Protein AF-A0A523EK03-F1 (afdb_monomer_lite)

Foldseek 3Di:
DVVVVVVLLVVLLVVCCVVPVLLSLLCCCCPVVVDDLVVSCVVSVHDSVVSVVSPVVSVVSSVCSSVVPPPDPPDPPDPPPDPPDDDDD

Sequence (89 aa):
MARALARAYVRAIFKLRARNERLSRTVECRFFAGLSEQETAEALGVSLRTAQRNWMRTRAWIRSELSGRRASKTAENRGQTDLTTKRKR

Structure (mmCIF, N/CA/C/O backbone):
data_AF-A0A523EK03-F1
#
_entry.id   AF-A0A523EK03-F1
#
loop_
_atom_site.group_PDB
_atom_site.id
_atom_site.type_symbol
_atom_site.label_atom_id
_atom_site.label_alt_id
_atom_site.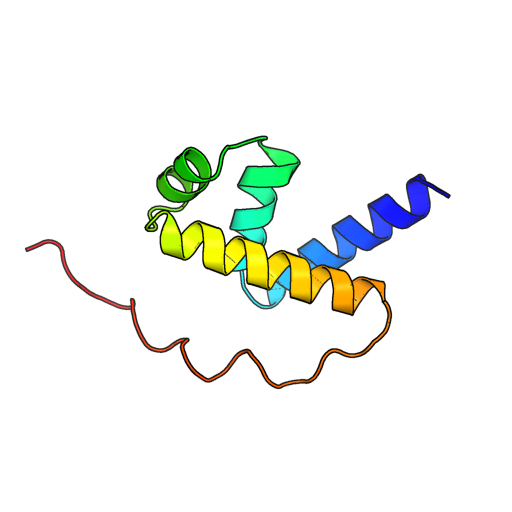label_comp_id
_atom_site.label_asym_id
_atom_site.label_entity_id
_atom_site.label_seq_id
_atom_site.pdbx_PDB_ins_code
_atom_site.Cartn_x
_atom_site.Cartn_y
_atom_site.Cartn_z
_atom_site.occupancy
_atom_site.B_iso_or_equiv
_atom_site.auth_seq_id
_atom_site.auth_comp_id
_atom_site.auth_asym_id
_atom_site.auth_atom_id
_atom_site.pdbx_PDB_model_num
ATOM 1 N N . MET A 1 1 ? 13.015 14.155 -13.519 1.00 60.72 1 MET A N 1
ATOM 2 C CA . MET A 1 1 ? 13.126 12.928 -12.691 1.00 60.72 1 MET A CA 1
ATOM 3 C C . MET A 1 1 ? 11.852 12.621 -11.888 1.00 60.72 1 MET A C 1
ATOM 5 O O . MET A 1 1 ? 11.277 11.560 -12.101 1.00 60.72 1 MET A O 1
ATOM 9 N N . ALA A 1 2 ? 11.327 13.539 -11.063 1.00 63.62 2 ALA A N 1
ATOM 10 C CA . ALA A 1 2 ? 10.150 13.290 -10.202 1.00 63.62 2 ALA A CA 1
ATOM 11 C C . ALA A 1 2 ? 8.877 12.786 -10.930 1.00 63.62 2 ALA A C 1
ATOM 13 O O . ALA A 1 2 ? 8.248 11.824 -10.491 1.00 63.62 2 ALA A O 1
ATOM 14 N N . ARG A 1 3 ? 8.538 13.349 -12.103 1.00 74.94 3 ARG A N 1
ATOM 15 C CA . ARG A 1 3 ? 7.392 12.895 -12.926 1.00 74.94 3 ARG A CA 1
ATOM 16 C C . ARG A 1 3 ? 7.497 11.433 -13.391 1.00 74.94 3 ARG A C 1
ATOM 18 O O . ARG A 1 3 ? 6.476 10.775 -13.563 1.00 74.94 3 ARG A O 1
ATOM 25 N N . ALA A 1 4 ? 8.707 10.917 -13.614 1.00 75.19 4 ALA A N 1
ATOM 26 C CA . ALA A 1 4 ? 8.906 9.543 -14.078 1.00 75.19 4 ALA A CA 1
ATOM 27 C C . ALA A 1 4 ? 8.698 8.523 -12.946 1.00 75.19 4 ALA A C 1
ATOM 29 O O . ALA A 1 4 ? 8.054 7.496 -13.162 1.00 75.19 4 ALA A O 1
ATOM 30 N N . LEU A 1 5 ? 9.168 8.850 -11.738 1.00 72.62 5 LEU A N 1
ATOM 31 C CA . LEU A 1 5 ? 8.995 8.020 -10.544 1.00 72.62 5 LEU A CA 1
ATOM 32 C C . LEU A 1 5 ? 7.526 7.934 -10.120 1.00 72.62 5 LEU A C 1
ATOM 34 O O . LEU A 1 5 ? 7.034 6.837 -9.865 1.00 72.62 5 LEU A O 1
ATOM 38 N N . ALA A 1 6 ? 6.796 9.055 -10.151 1.00 80.44 6 ALA A N 1
ATOM 39 C CA . ALA A 1 6 ? 5.363 9.070 -9.855 1.00 80.44 6 ALA A CA 1
ATOM 40 C C . ALA A 1 6 ? 4.566 8.157 -10.807 1.00 80.44 6 ALA A C 1
ATOM 42 O O . ALA A 1 6 ? 3.766 7.335 -10.365 1.00 80.44 6 ALA A O 1
ATOM 43 N N . ARG A 1 7 ? 4.844 8.213 -12.119 1.00 84.88 7 ARG A N 1
ATOM 44 C CA . ARG A 1 7 ? 4.204 7.321 -13.106 1.00 84.88 7 ARG A CA 1
ATOM 45 C C . ARG A 1 7 ? 4.556 5.849 -12.897 1.00 84.88 7 ARG A C 1
ATOM 47 O O . ARG A 1 7 ? 3.717 4.980 -13.122 1.00 84.88 7 ARG A O 1
ATOM 54 N N . ALA A 1 8 ? 5.796 5.546 -12.518 1.00 84.69 8 ALA A N 1
ATOM 55 C CA . ALA A 1 8 ? 6.202 4.177 -12.210 1.00 84.69 8 ALA A CA 1
ATOM 56 C C . ALA A 1 8 ? 5.454 3.640 -10.978 1.00 84.69 8 ALA A C 1
ATOM 58 O O . ALA A 1 8 ? 4.951 2.520 -11.014 1.00 84.69 8 ALA A O 1
ATOM 59 N N . TYR A 1 9 ? 5.299 4.469 -9.945 1.00 85.06 9 TYR A N 1
ATOM 60 C CA . TYR A 1 9 ? 4.579 4.125 -8.721 1.00 85.06 9 TYR A CA 1
ATOM 61 C C . TYR A 1 9 ? 3.088 3.862 -8.973 1.00 85.06 9 TYR A C 1
ATOM 63 O O . TYR A 1 9 ? 2.576 2.810 -8.597 1.00 85.06 9 TYR A O 1
ATOM 71 N N . VAL A 1 10 ? 2.412 4.760 -9.699 1.00 87.25 10 VAL A N 1
ATOM 72 C CA . VAL A 1 10 ? 0.998 4.590 -10.079 1.00 87.25 10 VAL A CA 1
ATOM 73 C C . VAL A 1 10 ? 0.797 3.290 -10.866 1.00 87.25 10 VAL A C 1
ATOM 75 O O . VAL A 1 10 ? -0.092 2.504 -10.547 1.00 87.25 10 VAL A O 1
ATOM 78 N N . ARG A 1 11 ? 1.667 2.994 -11.843 1.00 89.81 11 ARG A N 1
ATOM 79 C CA . ARG A 1 11 ? 1.602 1.733 -12.603 1.00 89.81 11 ARG A CA 1
ATOM 80 C C . ARG A 1 11 ? 1.815 0.497 -11.730 1.00 89.81 11 ARG A C 1
ATOM 82 O O . ARG A 1 11 ? 1.121 -0.498 -11.929 1.00 89.81 11 ARG A O 1
ATOM 89 N N . ALA A 1 12 ? 2.739 0.550 -10.771 1.00 88.69 12 ALA A N 1
ATOM 90 C CA . ALA A 1 12 ? 2.947 -0.546 -9.830 1.00 88.69 12 ALA A CA 1
ATOM 91 C C . ALA A 1 12 ? 1.677 -0.804 -9.000 1.00 88.69 12 ALA A C 1
ATOM 93 O O . ALA A 1 12 ? 1.254 -1.949 -8.880 1.00 88.69 12 ALA A O 1
ATOM 94 N N . ILE A 1 13 ? 1.008 0.243 -8.508 1.00 88.25 13 ILE A N 1
ATOM 95 C CA . ILE A 1 13 ? -0.253 0.098 -7.762 1.00 88.25 13 ILE A CA 1
ATOM 96 C C . ILE A 1 13 ? -1.352 -0.527 -8.627 1.00 88.25 13 ILE A C 1
ATOM 98 O O . ILE A 1 13 ? -2.040 -1.431 -8.160 1.00 88.25 13 ILE A O 1
ATOM 102 N N . PHE A 1 14 ? -1.495 -0.115 -9.891 1.00 89.88 14 PHE A N 1
ATOM 103 C CA . PHE A 1 14 ? -2.476 -0.724 -10.798 1.00 89.88 14 PHE A CA 1
ATOM 104 C C . PHE A 1 14 ? -2.225 -2.222 -11.012 1.00 89.88 14 PHE A C 1
ATOM 106 O O . PHE A 1 14 ? -3.158 -3.023 -10.951 1.00 89.88 14 PHE A O 1
ATOM 113 N N . LYS A 1 15 ? -0.962 -2.626 -11.192 1.00 89.00 15 LYS A N 1
ATOM 114 C CA . LYS A 1 15 ? -0.588 -4.046 -11.276 1.00 89.00 15 LYS A CA 1
ATOM 115 C C . LYS A 1 15 ? -0.858 -4.795 -9.969 1.00 89.00 15 LYS A C 1
ATOM 117 O O . LYS A 1 15 ? -1.320 -5.933 -10.002 1.00 89.00 15 LYS A O 1
ATOM 122 N N . LEU A 1 16 ? -0.599 -4.161 -8.825 1.00 87.56 16 LEU A N 1
ATOM 123 C CA . LEU A 1 16 ? -0.904 -4.735 -7.519 1.00 87.56 16 LEU A CA 1
ATOM 124 C C . LEU A 1 16 ? -2.408 -4.937 -7.340 1.00 87.56 16 LEU A C 1
ATOM 126 O O . LEU A 1 16 ? -2.806 -5.993 -6.871 1.00 87.56 16 LEU A O 1
ATOM 130 N N . ARG A 1 17 ? -3.238 -3.973 -7.750 1.00 89.44 17 ARG A N 1
ATOM 131 C CA . ARG A 1 17 ? -4.704 -4.065 -7.683 1.00 89.44 17 ARG A CA 1
ATOM 132 C C . ARG A 1 17 ? -5.233 -5.255 -8.483 1.00 89.44 17 ARG A C 1
ATOM 134 O O . ARG A 1 17 ? -6.086 -5.977 -7.983 1.00 89.44 17 ARG A O 1
ATOM 141 N N . ALA A 1 18 ? -4.680 -5.503 -9.673 1.00 88.62 18 ALA A N 1
ATOM 142 C CA . ALA A 1 18 ? -5.037 -6.665 -10.492 1.00 88.62 18 ALA A CA 1
ATOM 143 C C . ALA A 1 18 ? -4.656 -8.010 -9.843 1.00 88.62 18 ALA A C 1
ATOM 145 O O . ALA A 1 18 ? -5.268 -9.033 -10.134 1.00 88.62 18 ALA A O 1
ATOM 146 N N . ARG A 1 19 ? -3.643 -8.020 -8.970 1.00 87.94 19 ARG A N 1
ATOM 147 C CA . ARG A 1 19 ? -3.130 -9.230 -8.315 1.00 87.94 19 ARG A CA 1
ATOM 148 C C . ARG A 1 19 ? -3.737 -9.468 -6.933 1.00 87.94 19 ARG A C 1
ATOM 150 O O . ARG A 1 19 ? -4.025 -10.601 -6.567 1.00 87.94 19 ARG A O 1
ATOM 157 N N . ASN A 1 20 ? -3.884 -8.409 -6.143 1.00 86.62 20 ASN A N 1
ATOM 158 C CA . ASN A 1 20 ? -4.397 -8.443 -4.784 1.00 86.62 20 ASN A CA 1
ATOM 159 C C . ASN A 1 20 ? -5.037 -7.098 -4.408 1.00 86.62 20 ASN A C 1
ATOM 161 O O . ASN A 1 20 ? -4.374 -6.163 -3.949 1.00 86.62 20 ASN A O 1
ATOM 165 N N . GLU A 1 21 ? -6.358 -7.037 -4.543 1.00 86.38 21 GLU A N 1
ATOM 166 C CA . GLU A 1 21 ? -7.150 -5.840 -4.254 1.00 86.38 21 GLU A CA 1
ATOM 167 C C . GLU A 1 21 ? -7.029 -5.371 -2.789 1.00 86.38 21 GLU A C 1
ATOM 169 O O . GLU A 1 21 ? -7.033 -4.174 -2.500 1.00 86.38 21 GLU A O 1
ATOM 174 N N . ARG A 1 22 ? -6.855 -6.290 -1.829 1.00 86.12 22 ARG A N 1
ATOM 175 C CA . ARG A 1 22 ? -6.716 -5.919 -0.406 1.00 86.12 22 ARG A CA 1
ATOM 176 C C . ARG A 1 22 ? -5.427 -5.134 -0.149 1.00 86.12 22 ARG A C 1
ATOM 178 O O . ARG A 1 22 ? -5.416 -4.182 0.635 1.00 86.12 22 ARG A O 1
ATOM 185 N N . LEU A 1 23 ? -4.339 -5.521 -0.814 1.00 87.75 23 LEU A N 1
ATOM 186 C CA . LEU A 1 23 ? -3.048 -4.843 -0.701 1.00 87.75 23 LEU A CA 1
ATOM 187 C C . LEU A 1 23 ? -3.057 -3.469 -1.380 1.00 87.75 23 LEU A C 1
ATOM 189 O O . LEU A 1 23 ? -2.439 -2.541 -0.849 1.00 87.75 23 LEU A O 1
ATOM 193 N N . SER A 1 24 ? -3.778 -3.316 -2.498 1.00 90.50 24 SER A N 1
ATOM 194 C CA . SER A 1 24 ? -3.923 -2.016 -3.165 1.00 90.50 24 SER A CA 1
ATOM 195 C C . SER A 1 24 ? -4.753 -1.041 -2.334 1.00 90.50 24 SER A C 1
ATOM 197 O O . SER A 1 24 ? -4.307 0.083 -2.122 1.00 90.50 24 SER A O 1
ATOM 199 N N . ARG A 1 25 ? -5.886 -1.478 -1.764 1.00 89.00 25 ARG A N 1
ATOM 200 C CA . ARG A 1 25 ? -6.704 -0.618 -0.889 1.00 89.00 25 ARG A CA 1
ATOM 201 C C . ARG A 1 25 ? -5.932 -0.127 0.340 1.00 89.00 25 ARG A C 1
ATOM 203 O O . ARG A 1 25 ? -6.091 1.015 0.746 1.00 89.00 25 ARG A O 1
ATOM 210 N N . THR A 1 26 ? -5.024 -0.943 0.885 1.00 91.62 26 THR A N 1
ATOM 211 C CA . THR A 1 26 ? -4.158 -0.527 2.009 1.00 91.62 26 THR A CA 1
ATOM 212 C C . THR A 1 26 ? -3.230 0.637 1.626 1.00 91.62 26 THR A C 1
ATOM 214 O O . THR A 1 26 ? -3.006 1.536 2.434 1.00 91.62 26 THR A O 1
ATOM 217 N N . VAL A 1 27 ? -2.695 0.653 0.399 1.00 90.88 27 VAL A N 1
ATOM 218 C CA . VAL A 1 27 ? -1.929 1.808 -0.113 1.00 90.88 27 VAL A CA 1
ATOM 219 C C . VAL A 1 27 ? -2.833 2.998 -0.346 1.00 90.88 27 VAL A C 1
ATOM 221 O O . VAL A 1 27 ? -2.446 4.108 -0.006 1.00 90.88 27 VAL A O 1
ATOM 224 N N . GLU A 1 28 ? -4.021 2.780 -0.903 1.00 89.31 28 GLU A N 1
ATOM 225 C CA . GLU A 1 28 ? -4.955 3.866 -1.181 1.00 89.31 28 GLU A CA 1
ATOM 226 C C . GLU A 1 28 ? -5.337 4.620 0.097 1.00 89.31 28 GLU A C 1
ATOM 228 O O . GLU A 1 28 ? -5.191 5.840 0.152 1.00 89.31 28 GLU A O 1
ATOM 233 N N . CYS A 1 29 ? -5.674 3.895 1.165 1.00 88.81 29 CYS A N 1
ATOM 234 C CA . CYS A 1 29 ? -5.945 4.477 2.476 1.00 88.81 29 CYS A CA 1
ATOM 235 C C . CYS A 1 29 ? -4.752 5.277 3.030 1.00 88.81 29 CYS A C 1
ATOM 237 O O . CYS A 1 29 ? -4.915 6.415 3.459 1.00 88.81 29 CYS A O 1
ATOM 239 N N . ARG A 1 30 ? -3.538 4.716 3.003 1.00 86.44 30 ARG A N 1
ATOM 240 C CA . ARG A 1 30 ? -2.379 5.339 3.669 1.00 86.44 30 ARG A CA 1
ATOM 241 C C . ARG A 1 30 ? -1.729 6.462 2.875 1.00 86.44 30 ARG A C 1
ATOM 243 O O . ARG A 1 30 ? -1.280 7.439 3.457 1.00 86.44 30 ARG A O 1
ATOM 250 N N . PHE A 1 31 ? -1.613 6.295 1.562 1.00 83.31 31 PHE A N 1
ATOM 251 C CA . PHE A 1 31 ? -0.876 7.221 0.702 1.00 83.31 31 PHE A CA 1
ATOM 252 C C . PHE A 1 31 ? -1.775 8.248 0.023 1.00 83.31 31 PHE A C 1
ATOM 254 O O . PHE A 1 31 ? -1.343 9.384 -0.137 1.00 83.31 31 PHE A O 1
ATOM 261 N N . PHE A 1 32 ? -2.992 7.873 -0.386 1.00 82.81 32 PHE A N 1
ATOM 262 C CA . PHE A 1 32 ? -3.898 8.810 -1.057 1.00 82.81 32 PHE A CA 1
ATOM 263 C C . PHE A 1 32 ? -4.875 9.467 -0.086 1.00 82.81 32 PHE A C 1
ATOM 265 O O . PHE A 1 32 ? -5.087 10.669 -0.187 1.00 82.81 32 PHE A O 1
ATOM 272 N N . ALA A 1 33 ? -5.429 8.716 0.869 1.00 88.69 33 ALA A N 1
ATOM 273 C CA . ALA A 1 33 ? -6.348 9.271 1.865 1.00 88.69 33 ALA A CA 1
ATOM 274 C C . ALA A 1 33 ? -5.649 9.794 3.136 1.00 88.69 33 ALA A C 1
ATOM 276 O O . ALA A 1 33 ? -6.297 10.426 3.961 1.00 88.69 33 ALA A O 1
ATOM 277 N N . GLY A 1 34 ? -4.340 9.558 3.297 1.00 91.69 34 GLY A N 1
ATOM 278 C CA . GLY A 1 34 ? -3.563 10.054 4.441 1.00 91.69 34 GLY A CA 1
ATOM 279 C C . GLY A 1 34 ? -3.910 9.401 5.784 1.00 91.69 34 GLY A C 1
ATOM 280 O O . GLY A 1 34 ? -3.587 9.961 6.826 1.00 91.69 34 GLY A O 1
ATOM 281 N N . LEU A 1 35 ? -4.558 8.232 5.772 1.00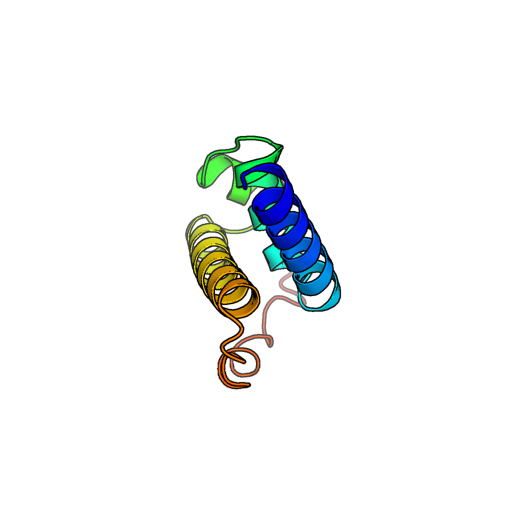 90.88 35 LEU A N 1
ATOM 282 C CA . LEU A 1 35 ? -5.045 7.563 6.979 1.00 90.88 35 LEU A CA 1
ATOM 283 C C . LEU A 1 35 ? -3.915 6.912 7.790 1.00 90.88 35 LEU A C 1
ATOM 285 O O . LEU A 1 35 ? -2.985 6.297 7.246 1.00 90.88 35 LEU A O 1
ATOM 289 N N . SER A 1 36 ? -4.055 6.956 9.115 1.00 92.31 36 SER A N 1
ATOM 290 C CA . SER A 1 36 ? -3.226 6.210 10.067 1.00 92.31 36 SER A CA 1
ATOM 291 C C . SER A 1 36 ? -3.426 4.690 9.943 1.00 92.31 36 SER A C 1
ATOM 293 O O . SER A 1 36 ? -4.230 4.194 9.151 1.00 92.31 36 SER A O 1
ATOM 295 N N . GLU A 1 37 ? -2.640 3.892 10.679 1.00 88.75 37 GLU A N 1
ATOM 296 C CA . GLU A 1 37 ? -2.771 2.421 10.636 1.00 88.75 37 GLU A CA 1
ATOM 297 C C . GLU A 1 37 ? -4.100 1.947 11.219 1.00 88.75 37 GLU A C 1
ATOM 299 O O . GLU A 1 37 ? -4.713 1.035 10.663 1.00 88.75 37 GLU A O 1
ATOM 304 N N . GLN A 1 38 ? -4.542 2.590 12.297 1.00 90.75 38 GLN A N 1
ATOM 305 C CA . GLN A 1 38 ? -5.815 2.345 12.960 1.00 90.75 38 GLN A CA 1
ATOM 306 C C . GLN A 1 38 ? -6.981 2.693 12.035 1.00 90.75 38 GLN A C 1
ATOM 308 O O . GLN A 1 38 ? -7.793 1.822 11.740 1.00 90.75 38 GLN A O 1
ATOM 313 N N . GLU A 1 39 ? -6.995 3.900 11.469 1.00 91.62 39 GLU A N 1
ATOM 314 C CA . GLU A 1 39 ? -8.051 4.325 10.539 1.00 91.62 39 GLU A CA 1
ATOM 315 C C . GLU A 1 39 ? -8.066 3.473 9.264 1.00 91.62 39 GLU A C 1
ATOM 317 O O . GLU A 1 39 ? -9.122 3.142 8.738 1.00 91.62 39 GLU A O 1
ATOM 322 N N . THR A 1 40 ? -6.896 3.049 8.773 1.00 92.06 40 THR A N 1
ATOM 323 C CA . THR A 1 40 ? -6.817 2.108 7.645 1.00 92.06 40 THR A CA 1
ATOM 324 C C . THR A 1 40 ? -7.414 0.749 8.015 1.00 92.06 40 THR A C 1
ATOM 326 O O . THR A 1 40 ? -8.081 0.123 7.194 1.00 92.06 40 THR A O 1
ATOM 329 N N . ALA A 1 41 ? -7.168 0.260 9.230 1.00 91.00 41 ALA A N 1
ATOM 330 C CA . ALA A 1 41 ? -7.724 -1.003 9.700 1.00 91.00 41 ALA A CA 1
ATOM 331 C C . ALA A 1 41 ? -9.256 -0.932 9.799 1.00 91.00 41 ALA A C 1
ATOM 333 O O . ALA A 1 41 ? -9.940 -1.826 9.299 1.00 91.00 41 ALA A O 1
ATOM 334 N N . GLU A 1 42 ? -9.777 0.165 10.350 1.00 92.44 42 GLU A N 1
ATOM 335 C CA . GLU A 1 42 ? -11.210 0.455 10.439 1.00 92.44 42 GLU A CA 1
ATOM 336 C C . GLU A 1 42 ? -11.853 0.581 9.053 1.00 92.44 42 GLU A C 1
ATOM 338 O O . GLU A 1 42 ? -12.816 -0.126 8.759 1.00 92.44 42 GLU A O 1
ATOM 343 N N . ALA A 1 43 ? -11.267 1.382 8.157 1.00 90.38 43 ALA A N 1
ATOM 344 C CA . ALA A 1 43 ? -11.761 1.584 6.794 1.00 90.38 43 ALA A CA 1
ATOM 345 C C . ALA A 1 43 ? -11.789 0.288 5.964 1.00 90.38 43 ALA A C 1
ATOM 347 O O . ALA A 1 43 ? -12.631 0.122 5.081 1.00 90.38 43 ALA A O 1
ATOM 348 N N . LEU A 1 44 ? -10.869 -0.644 6.233 1.00 88.69 44 LEU A N 1
ATOM 349 C CA . LEU A 1 44 ? -10.799 -1.939 5.553 1.00 88.69 44 LEU A CA 1
ATOM 350 C C . LEU A 1 44 ? -11.560 -3.058 6.282 1.00 88.69 44 LEU A C 1
ATOM 352 O O . LEU A 1 44 ? -11.636 -4.167 5.747 1.00 88.69 44 LEU A O 1
ATOM 356 N N . GLY A 1 45 ? -12.098 -2.804 7.479 1.00 89.50 45 GLY A N 1
ATOM 357 C CA . GLY A 1 45 ? -12.772 -3.811 8.301 1.00 89.50 45 GLY A CA 1
ATOM 358 C C . GLY A 1 45 ? -11.854 -4.9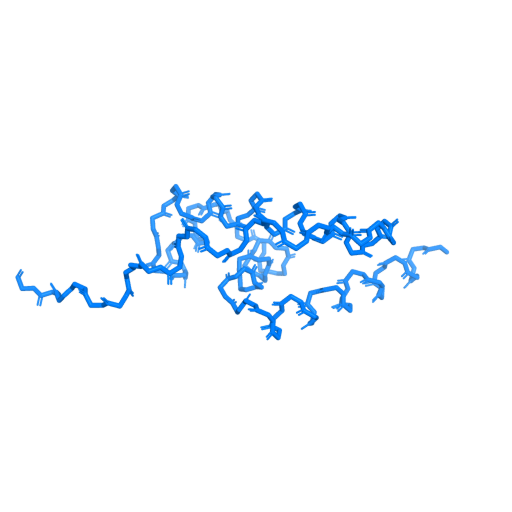63 8.731 1.00 89.50 45 GLY A C 1
ATOM 359 O O . GLY A 1 45 ? -12.289 -6.113 8.795 1.00 89.50 45 GLY A O 1
ATOM 360 N N . VAL A 1 46 ? -10.570 -4.685 8.976 1.00 88.94 46 VAL A N 1
ATOM 361 C CA . VAL A 1 46 ? -9.564 -5.680 9.389 1.00 88.94 46 VAL A CA 1
ATOM 362 C C . VAL A 1 46 ? -8.929 -5.302 10.723 1.00 88.94 46 VAL A C 1
ATOM 364 O O . VAL A 1 46 ? -8.995 -4.161 11.159 1.00 88.94 46 VAL A O 1
ATOM 367 N N . SER A 1 47 ? -8.254 -6.248 11.381 1.00 91.94 47 SER A N 1
ATOM 368 C CA . SER A 1 47 ? -7.480 -5.921 12.583 1.00 91.94 47 SER A CA 1
ATOM 369 C C . SER A 1 47 ? -6.259 -5.055 12.254 1.00 91.94 47 SER A C 1
ATOM 371 O O . SER A 1 47 ? -5.651 -5.213 11.191 1.00 91.94 47 SER A O 1
ATOM 373 N N . LEU A 1 48 ? -5.829 -4.215 13.203 1.00 90.75 48 LEU A N 1
ATOM 374 C CA . LEU A 1 48 ? -4.622 -3.384 13.080 1.00 90.75 48 LEU A CA 1
ATOM 375 C C . LEU A 1 48 ? -3.394 -4.202 12.649 1.00 90.75 48 LEU A C 1
ATOM 377 O O . LEU A 1 48 ? -2.699 -3.853 11.697 1.00 90.75 48 LEU A O 1
ATOM 381 N N . ARG A 1 49 ? -3.193 -5.370 13.272 1.00 88.88 49 ARG A N 1
ATOM 382 C CA . ARG A 1 49 ? -2.128 -6.322 12.915 1.00 88.88 49 ARG A CA 1
ATOM 383 C C . ARG A 1 49 ? -2.205 -6.769 11.449 1.00 88.88 49 ARG A C 1
ATOM 385 O O . ARG A 1 49 ? -1.176 -6.955 10.799 1.00 88.88 49 ARG A O 1
ATOM 392 N N . THR A 1 50 ? -3.413 -6.957 10.918 1.00 87.81 50 THR A N 1
ATOM 393 C CA . THR A 1 50 ? -3.627 -7.337 9.514 1.00 87.81 50 THR A CA 1
ATOM 394 C C . THR A 1 50 ? -3.333 -6.170 8.577 1.00 87.81 50 THR A C 1
ATOM 396 O O . THR A 1 50 ? -2.644 -6.373 7.578 1.00 87.81 50 THR A O 1
ATOM 399 N N . ALA A 1 51 ? -3.778 -4.956 8.913 1.00 89.19 51 ALA A N 1
ATOM 400 C CA . ALA A 1 51 ? -3.475 -3.745 8.150 1.00 89.19 51 ALA A CA 1
ATOM 401 C C . ALA A 1 51 ? -1.960 -3.485 8.078 1.00 89.19 51 ALA A C 1
ATOM 403 O O . ALA A 1 51 ? -1.416 -3.299 6.990 1.00 89.19 51 ALA A O 1
ATOM 404 N N . GLN A 1 52 ? -1.252 -3.600 9.204 1.00 90.12 52 GLN A N 1
ATOM 405 C CA . GLN A 1 52 ? 0.211 -3.505 9.275 1.00 90.12 52 GLN A CA 1
ATOM 406 C C . GLN A 1 52 ? 0.908 -4.569 8.419 1.00 90.12 52 GLN A C 1
ATOM 408 O O . GLN A 1 52 ? 1.834 -4.272 7.660 1.00 90.12 52 GLN A O 1
ATOM 413 N N . ARG A 1 53 ? 0.449 -5.827 8.489 1.00 88.75 53 ARG A N 1
ATOM 414 C CA . ARG A 1 53 ? 1.008 -6.916 7.674 1.00 88.75 53 ARG A CA 1
ATOM 415 C C . ARG A 1 53 ? 0.790 -6.673 6.182 1.00 88.75 53 ARG A C 1
ATOM 417 O O . ARG A 1 53 ? 1.706 -6.901 5.390 1.00 88.75 53 ARG A O 1
ATOM 424 N N . ASN A 1 54 ? -0.400 -6.218 5.801 1.00 89.75 54 ASN A N 1
ATOM 425 C CA . ASN A 1 54 ? -0.713 -5.844 4.426 1.00 89.75 54 ASN A CA 1
ATOM 426 C C . ASN A 1 54 ? 0.192 -4.700 3.971 1.00 89.75 54 ASN A C 1
ATOM 428 O O . ASN A 1 54 ? 0.810 -4.799 2.917 1.00 89.75 54 ASN A O 1
ATOM 432 N N . TRP A 1 55 ? 0.370 -3.680 4.810 1.00 91.12 55 TRP A N 1
ATOM 433 C CA . TRP A 1 55 ? 1.246 -2.552 4.528 1.00 91.12 55 TRP A CA 1
ATOM 434 C C . TRP A 1 55 ? 2.695 -2.977 4.253 1.00 91.12 55 TRP A C 1
ATOM 436 O O . TRP A 1 55 ? 3.283 -2.579 3.243 1.00 91.12 55 TRP A O 1
ATOM 446 N N . MET A 1 56 ? 3.257 -3.849 5.095 1.00 90.50 56 MET A N 1
ATOM 447 C CA . MET A 1 56 ? 4.601 -4.399 4.883 1.00 90.50 56 MET A CA 1
ATOM 448 C C . MET A 1 56 ? 4.713 -5.172 3.564 1.00 90.50 56 MET A C 1
ATOM 450 O O . MET A 1 56 ? 5.655 -4.951 2.799 1.00 90.50 56 MET A O 1
ATOM 454 N N . ARG A 1 57 ? 3.741 -6.048 3.271 1.00 89.44 57 ARG A N 1
ATOM 455 C CA . ARG A 1 57 ? 3.707 -6.826 2.020 1.00 89.44 57 ARG A CA 1
ATOM 456 C C . ARG A 1 57 ? 3.629 -5.919 0.802 1.00 89.44 57 ARG A C 1
ATOM 458 O O . ARG A 1 57 ? 4.387 -6.110 -0.146 1.00 89.44 57 ARG A O 1
ATOM 465 N N . THR A 1 58 ? 2.771 -4.905 0.851 1.00 90.81 58 THR A N 1
ATOM 466 C CA . THR A 1 58 ? 2.617 -3.971 -0.255 1.00 90.81 58 THR A CA 1
ATOM 467 C C . THR A 1 58 ? 3.902 -3.189 -0.524 1.00 90.81 58 THR A C 1
ATOM 469 O O . THR A 1 58 ? 4.341 -3.117 -1.671 1.00 90.81 58 THR A O 1
ATOM 472 N N . ARG A 1 59 ? 4.560 -2.648 0.513 1.00 89.31 59 ARG A N 1
ATOM 473 C CA . ARG A 1 59 ? 5.838 -1.932 0.340 1.00 89.31 59 ARG A CA 1
ATOM 474 C C . ARG A 1 59 ? 6.921 -2.824 -0.263 1.00 89.31 59 ARG A C 1
ATOM 476 O O . ARG A 1 59 ? 7.645 -2.375 -1.150 1.00 89.31 59 ARG A O 1
ATOM 483 N N . ALA A 1 60 ? 7.030 -4.069 0.203 1.00 89.25 60 ALA A N 1
ATOM 484 C CA . ALA A 1 60 ? 7.997 -5.028 -0.325 1.00 89.25 60 ALA A CA 1
ATOM 485 C C . ALA A 1 60 ? 7.736 -5.336 -1.808 1.00 89.25 60 ALA A C 1
ATOM 487 O O . ALA A 1 60 ? 8.666 -5.320 -2.616 1.00 89.25 60 ALA A O 1
ATOM 488 N N . TRP A 1 61 ? 6.469 -5.542 -2.171 1.00 90.12 61 TRP A N 1
ATOM 489 C CA . TRP A 1 61 ? 6.066 -5.822 -3.545 1.00 90.12 61 TRP A CA 1
ATOM 490 C C . TRP A 1 61 ? 6.327 -4.631 -4.478 1.00 90.12 61 TRP A C 1
ATOM 492 O O . TRP A 1 61 ? 6.990 -4.792 -5.500 1.00 90.12 61 TRP A O 1
ATOM 502 N N . ILE A 1 62 ? 5.903 -3.417 -4.100 1.00 88.12 62 ILE A N 1
ATOM 503 C CA . ILE A 1 62 ? 6.115 -2.212 -4.922 1.00 88.12 62 ILE A CA 1
ATOM 504 C C . ILE A 1 62 ? 7.611 -1.952 -5.112 1.00 88.12 62 ILE A C 1
ATOM 506 O O . ILE A 1 62 ? 8.053 -1.641 -6.216 1.00 88.12 62 ILE A O 1
ATOM 510 N N . ARG A 1 63 ? 8.415 -2.111 -4.053 1.00 88.06 63 ARG A N 1
ATOM 511 C CA . ARG A 1 63 ? 9.871 -1.953 -4.146 1.00 88.06 63 ARG A CA 1
ATOM 512 C C . ARG A 1 63 ? 10.481 -2.948 -5.129 1.00 88.06 63 ARG A C 1
ATOM 514 O O . ARG A 1 63 ? 11.355 -2.560 -5.900 1.00 88.06 63 ARG A O 1
ATOM 521 N N . SER A 1 64 ? 10.029 -4.202 -5.118 1.00 87.31 64 SER A N 1
ATOM 522 C CA . SER A 1 64 ? 10.470 -5.185 -6.106 1.00 87.31 64 SER A CA 1
ATOM 523 C C . SER A 1 64 ? 10.110 -4.757 -7.523 1.00 87.31 64 SER A C 1
ATOM 525 O O . SER A 1 64 ? 11.005 -4.719 -8.367 1.00 87.31 64 SER A O 1
ATOM 527 N N . GLU A 1 65 ? 8.849 -4.396 -7.759 1.00 88.00 65 GLU A N 1
ATOM 528 C CA . GLU A 1 65 ? 8.349 -4.022 -9.082 1.00 88.00 65 GLU A CA 1
ATOM 529 C C . GLU A 1 65 ? 9.131 -2.831 -9.657 1.00 88.00 65 GLU A C 1
ATOM 531 O O . GLU A 1 65 ? 9.556 -2.852 -10.811 1.00 88.00 65 GLU A O 1
ATOM 536 N N . LEU A 1 66 ? 9.404 -1.817 -8.831 1.00 86.38 66 LEU A N 1
ATOM 537 C CA . LEU A 1 66 ? 10.177 -0.640 -9.235 1.00 86.38 66 LEU A CA 1
ATOM 538 C C . LEU A 1 66 ? 11.667 -0.932 -9.437 1.00 86.38 66 LEU A C 1
ATOM 540 O O . LEU A 1 66 ? 12.316 -0.265 -10.237 1.00 86.38 66 LEU A O 1
ATOM 544 N N . SER A 1 67 ? 12.221 -1.913 -8.723 1.00 84.50 67 SER A N 1
ATOM 545 C CA . SER A 1 67 ? 13.639 -2.272 -8.833 1.00 84.50 67 SER A CA 1
ATOM 546 C C . SER A 1 67 ? 13.973 -3.113 -10.071 1.00 84.50 67 SER A C 1
ATOM 548 O O . SER A 1 67 ? 15.135 -3.471 -10.248 1.00 84.50 67 SER A O 1
ATOM 550 N N . GLY A 1 68 ? 12.981 -3.511 -10.883 1.00 72.62 68 GLY A N 1
ATOM 551 C CA . GLY A 1 68 ? 13.161 -4.427 -12.023 1.00 72.62 68 GLY A CA 1
ATOM 552 C C . GLY A 1 68 ? 13.616 -5.840 -11.625 1.00 72.62 68 GLY A C 1
ATOM 553 O O . GLY A 1 68 ? 13.668 -6.756 -12.448 1.00 72.62 68 GLY A O 1
ATOM 554 N N . ARG A 1 69 ? 13.909 -6.048 -10.339 1.00 58.50 69 ARG A N 1
ATOM 555 C CA . ARG A 1 69 ? 14.162 -7.340 -9.733 1.00 58.50 69 ARG A CA 1
ATOM 556 C C . ARG A 1 69 ? 12.816 -8.044 -9.734 1.00 58.50 69 ARG A C 1
ATOM 558 O O . ARG A 1 69 ? 11.974 -7.724 -8.900 1.00 58.50 69 ARG A O 1
ATOM 565 N N . ARG A 1 70 ? 12.606 -8.960 -10.688 1.00 50.62 70 ARG A N 1
ATOM 566 C CA . ARG A 1 70 ? 11.523 -9.953 -10.646 1.00 50.62 70 ARG A CA 1
ATOM 567 C C . ARG A 1 70 ? 11.549 -10.570 -9.244 1.00 50.62 70 ARG A C 1
ATOM 569 O O . ARG A 1 70 ? 12.342 -11.484 -9.022 1.00 50.62 70 ARG A O 1
ATOM 576 N N . ALA A 1 71 ? 10.784 -10.057 -8.272 1.00 51.56 71 ALA A N 1
ATOM 577 C CA . ALA A 1 71 ? 10.676 -10.742 -6.993 1.00 51.56 71 ALA A CA 1
ATOM 578 C C . ALA A 1 71 ? 9.940 -12.029 -7.293 1.00 51.56 71 ALA A C 1
ATOM 580 O O . ALA A 1 71 ? 8.747 -12.043 -7.601 1.00 51.56 71 ALA A O 1
ATOM 581 N N . SER A 1 72 ? 10.744 -13.087 -7.327 1.00 46.69 72 SER A N 1
ATOM 582 C CA . SER A 1 72 ? 10.483 -14.336 -6.637 1.00 46.69 72 SER A CA 1
ATOM 583 C C . SER A 1 72 ? 8.996 -14.594 -6.417 1.00 46.69 72 SER A C 1
ATOM 585 O O . SER A 1 72 ? 8.346 -14.038 -5.532 1.00 46.69 72 SER A O 1
ATOM 587 N N . LYS A 1 73 ? 8.479 -15.509 -7.232 1.00 48.44 73 LYS A N 1
ATOM 588 C CA . LYS A 1 73 ? 7.178 -16.176 -7.139 1.00 48.44 73 LYS A CA 1
ATOM 589 C C . LYS A 1 73 ? 6.909 -16.882 -5.780 1.00 48.44 73 LYS A C 1
ATOM 591 O O . LYS A 1 73 ? 6.283 -17.930 -5.766 1.00 48.44 73 LYS A O 1
ATOM 596 N N . THR A 1 74 ? 7.352 -16.379 -4.626 1.00 45.84 74 THR A N 1
ATOM 597 C CA . THR A 1 74 ? 7.564 -17.234 -3.440 1.00 45.84 74 THR A CA 1
ATOM 598 C C . THR A 1 74 ? 6.746 -16.862 -2.196 1.00 45.84 74 THR A C 1
ATOM 600 O O . THR A 1 74 ? 6.626 -17.695 -1.306 1.00 45.84 74 THR A O 1
ATOM 603 N N . ALA A 1 75 ? 6.106 -15.691 -2.106 1.00 48.03 75 ALA A N 1
ATOM 604 C CA . ALA A 1 75 ? 5.422 -15.299 -0.858 1.00 48.03 75 ALA A CA 1
ATOM 605 C C . ALA A 1 75 ? 3.884 -15.436 -0.847 1.00 48.03 75 ALA A C 1
ATOM 607 O O . ALA A 1 75 ? 3.276 -15.258 0.208 1.00 48.03 75 ALA A O 1
ATOM 608 N N . GLU A 1 76 ? 3.231 -15.740 -1.973 1.00 47.47 76 GLU A N 1
ATOM 609 C CA . GLU A 1 76 ? 1.781 -15.501 -2.099 1.00 47.47 76 GLU A CA 1
ATOM 610 C C . GLU A 1 76 ? 0.849 -16.711 -1.979 1.00 47.47 76 GLU A C 1
ATOM 612 O O . GLU A 1 76 ? -0.354 -16.499 -1.951 1.00 47.47 76 GLU A O 1
ATOM 617 N N . ASN A 1 77 ? 1.342 -17.944 -1.799 1.00 47.47 77 ASN A N 1
ATOM 618 C CA . ASN A 1 77 ? 0.449 -19.117 -1.740 1.00 47.47 77 ASN A CA 1
ATOM 619 C C . ASN A 1 77 ? 0.448 -19.920 -0.424 1.00 47.47 77 ASN 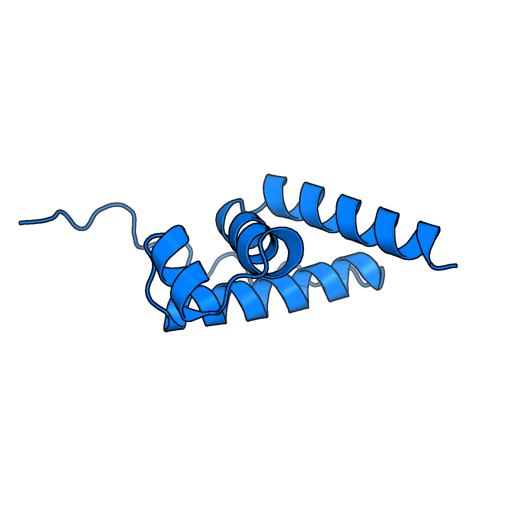A C 1
ATOM 621 O O . ASN A 1 77 ? 0.007 -21.060 -0.417 1.00 47.47 77 ASN A O 1
ATOM 625 N N . ARG A 1 78 ? 0.908 -19.361 0.710 1.00 43.38 78 ARG A N 1
ATOM 626 C CA . ARG A 1 78 ? 0.874 -20.064 2.023 1.00 43.38 78 ARG A CA 1
ATOM 627 C C . ARG A 1 78 ? 0.008 -19.413 3.105 1.00 43.38 78 ARG A C 1
ATOM 629 O O . ARG A 1 78 ? 0.259 -19.584 4.289 1.00 43.38 78 ARG A O 1
ATOM 636 N N . GLY A 1 79 ? -1.006 -18.641 2.737 1.00 45.59 79 GLY A N 1
ATOM 637 C CA . GLY A 1 79 ? -1.914 -18.107 3.759 1.00 45.59 79 GLY A CA 1
ATOM 638 C C . GLY A 1 79 ? -3.118 -17.354 3.230 1.00 45.59 79 GL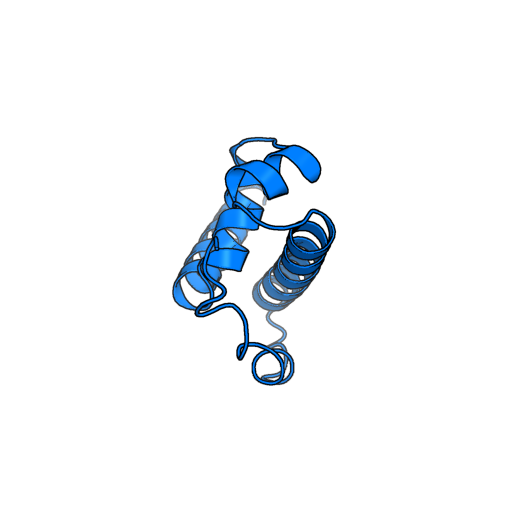Y A C 1
ATOM 639 O O . GLY A 1 79 ? -3.648 -16.502 3.938 1.00 45.59 79 GLY A O 1
ATOM 640 N N . GLN A 1 80 ? -3.511 -17.620 1.985 1.00 48.03 80 GLN A N 1
ATOM 641 C CA . GLN A 1 80 ? -4.755 -17.114 1.415 1.00 48.03 80 GLN A CA 1
ATOM 642 C C . GLN A 1 80 ? -5.826 -18.217 1.423 1.00 48.03 80 GLN A C 1
ATOM 644 O O . GLN A 1 80 ? -6.594 -18.363 0.487 1.00 48.03 80 GLN A O 1
ATOM 649 N N . THR A 1 81 ? -5.866 -18.991 2.507 1.00 48.59 81 THR A N 1
ATOM 650 C CA . THR A 1 81 ? -7.008 -19.803 2.940 1.00 48.59 81 THR A CA 1
ATOM 651 C C . THR A 1 81 ? -7.243 -19.463 4.403 1.00 48.59 81 THR A C 1
ATOM 653 O O . THR A 1 81 ? -6.638 -20.061 5.281 1.00 48.59 81 THR A O 1
ATOM 656 N N . ASP A 1 82 ? -7.969 -18.377 4.643 1.00 45.69 82 ASP A N 1
ATOM 657 C CA . ASP A 1 82 ? -8.895 -18.220 5.769 1.00 45.69 82 ASP A CA 1
ATOM 658 C C . ASP A 1 82 ? -9.399 -16.780 5.801 1.00 45.69 82 ASP A C 1
ATOM 660 O O . ASP A 1 82 ? -8.668 -15.841 5.485 1.00 45.69 82 ASP A O 1
ATOM 664 N N . LEU A 1 83 ? -10.658 -16.621 6.205 1.00 51.22 83 LEU A N 1
ATOM 665 C CA . LEU A 1 83 ? -11.502 -15.418 6.140 1.00 51.22 83 LEU A CA 1
ATOM 666 C C . LEU A 1 83 ? -12.362 -15.311 4.873 1.00 51.22 83 LEU A C 1
ATOM 668 O O . LEU A 1 83 ? -12.822 -14.226 4.518 1.00 51.22 83 LEU A O 1
ATOM 672 N N . THR A 1 84 ? -12.670 -16.444 4.244 1.00 50.09 84 THR A N 1
ATOM 673 C CA . THR A 1 84 ? -14.062 -16.696 3.858 1.00 50.09 84 THR A CA 1
ATOM 674 C C . THR A 1 84 ? -14.764 -17.267 5.087 1.00 50.09 84 THR A C 1
ATOM 676 O O . THR A 1 84 ? -14.401 -18.334 5.565 1.00 50.09 84 THR A O 1
ATOM 679 N N . THR A 1 85 ? -15.757 -16.539 5.595 1.00 51.91 85 THR A N 1
ATOM 680 C CA . THR A 1 85 ? -16.761 -17.045 6.543 1.00 51.91 85 THR A CA 1
ATOM 681 C C . THR A 1 85 ? -16.272 -17.321 7.971 1.00 51.91 85 THR A C 1
ATOM 683 O O . THR A 1 85 ? -16.051 -18.461 8.363 1.00 51.91 85 THR A O 1
ATOM 686 N N . LYS A 1 86 ? -16.311 -16.307 8.843 1.00 40.97 86 LYS A N 1
ATOM 687 C CA . LYS A 1 86 ? -16.855 -16.573 10.182 1.00 40.97 86 LYS A CA 1
ATOM 688 C C . LYS A 1 86 ? -17.929 -15.552 10.509 1.00 40.97 86 LYS A C 1
ATOM 690 O O . LYS A 1 86 ? -17.681 -14.363 10.676 1.00 40.97 86 LYS A O 1
ATOM 695 N N . ARG A 1 87 ? -19.150 -16.077 10.449 1.00 41.62 87 ARG A N 1
ATOM 696 C CA . ARG A 1 87 ? -20.415 -15.432 10.753 1.00 41.62 87 ARG A CA 1
ATOM 697 C C . ARG A 1 87 ? -20.331 -14.726 12.100 1.00 41.62 87 ARG A C 1
ATOM 699 O O . ARG A 1 87 ? -19.898 -15.308 13.086 1.00 41.62 87 ARG A O 1
ATOM 706 N N . LYS A 1 88 ? -20.863 -13.512 12.102 1.00 41.91 88 LYS A N 1
ATOM 707 C CA . LYS A 1 88 ? -21.573 -12.907 13.222 1.00 41.91 88 LYS A CA 1
ATOM 708 C C . LYS A 1 88 ? -22.666 -13.895 13.671 1.00 41.91 88 LYS A C 1
ATOM 710 O O . LYS A 1 88 ? -23.661 -14.039 12.962 1.00 41.91 88 LYS A O 1
ATOM 715 N N . ARG A 1 89 ? -22.432 -14.633 14.754 1.00 41.38 89 ARG A N 1
ATOM 716 C CA . ARG A 1 89 ? -23.423 -15.251 15.648 1.00 41.38 89 ARG A CA 1
ATOM 717 C C . ARG A 1 89 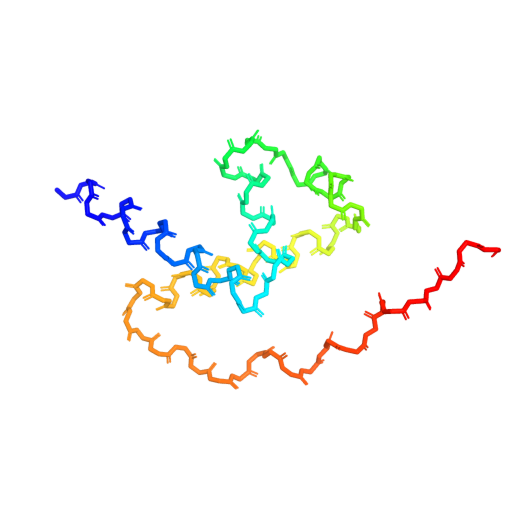? -22.761 -15.491 16.993 1.00 41.38 89 ARG A C 1
ATOM 719 O O . ARG A 1 89 ? -21.586 -15.915 16.971 1.00 41.38 89 ARG A O 1
#

Secondary structure (DSSP, 8-state):
-HHHHHHHHHHHHHHHHHH-HHHHHHHIIIIIS---HHHHHHHHTS-HHHHHHHHHHHHHHHHHHHTT----TTSSSSS-SS-S-----

Radius of gyration: 14.32 Å; chains: 1; bounding box: 38×33×30 Å

pLDDT: mean 77.68, std 17.76, range [40.97, 92.44]